Protein AF-A0A510J047-F1 (afdb_monomer)

Sequence (59 aa):
MESQTSVLKDEDRTRCEVWSRVMGYHRPVSFWNPGKQSEHKERRFFVTGSHSGTAQRHG

pLDDT: mean 83.59, std 16.22, range [40.97, 97.56]

Structure (mmCIF, N/CA/C/O backbone):
data_AF-A0A510J047-F1
#
_entry.id   AF-A0A510J047-F1
#
loop_
_atom_site.group_PDB
_atom_site.id
_atom_site.type_symbol
_atom_site.label_atom_id
_atom_site.label_alt_id
_atom_site.label_comp_id
_atom_site.label_asym_id
_atom_site.label_entity_id
_atom_site.label_seq_id
_atom_site.pdbx_PDB_ins_code
_atom_site.Cartn_x
_atom_site.Cartn_y
_atom_site.Cartn_z
_atom_site.occupancy
_atom_site.B_iso_or_equiv
_atom_site.auth_seq_id
_atom_site.auth_comp_id
_atom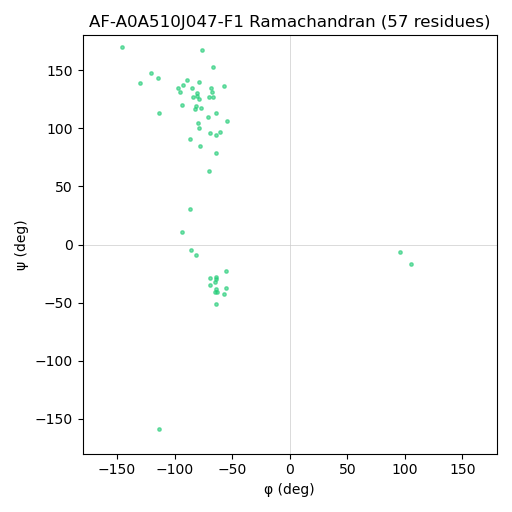_site.auth_asym_id
_atom_site.auth_atom_id
_atom_site.pdbx_PDB_model_num
ATOM 1 N N . MET A 1 1 ? -25.688 -28.572 9.851 1.00 50.38 1 MET A N 1
ATOM 2 C CA . MET A 1 1 ? -25.001 -27.552 10.669 1.00 50.38 1 MET A CA 1
ATOM 3 C C . MET A 1 1 ? -25.177 -26.234 9.949 1.00 50.38 1 MET A C 1
ATOM 5 O O . MET A 1 1 ? -24.531 -26.023 8.934 1.00 50.38 1 MET A O 1
ATOM 9 N N . GLU A 1 2 ? -26.132 -25.421 10.386 1.00 58.94 2 GLU A N 1
ATOM 10 C CA . GLU A 1 2 ? -26.360 -24.097 9.807 1.00 58.94 2 GLU A CA 1
ATOM 11 C C . GLU A 1 2 ? -25.363 -23.120 10.428 1.00 58.94 2 GLU A C 1
ATOM 13 O O . GLU A 1 2 ? -25.306 -22.954 11.646 1.00 58.94 2 GLU A O 1
ATOM 18 N N . SER A 1 3 ? -24.517 -22.527 9.593 1.00 64.44 3 SER A N 1
ATOM 19 C CA . SER A 1 3 ? -23.540 -21.530 10.012 1.00 64.44 3 SER A CA 1
ATOM 20 C C . SER A 1 3 ? -24.250 -20.185 10.170 1.00 64.44 3 SER A C 1
ATOM 22 O O . SER A 1 3 ? -24.580 -19.540 9.179 1.00 64.44 3 SER A O 1
ATOM 24 N N . GLN A 1 4 ? -24.503 -19.753 11.407 1.00 73.44 4 GLN A N 1
ATOM 25 C CA . GLN A 1 4 ? -24.970 -18.391 11.674 1.00 73.44 4 GLN A CA 1
ATOM 26 C C . GLN A 1 4 ? -23.887 -17.381 11.266 1.00 73.44 4 GLN A C 1
ATOM 28 O O . GLN A 1 4 ? -22.828 -17.302 11.884 1.00 73.44 4 GLN A O 1
ATOM 33 N N . THR A 1 5 ? -24.155 -16.582 10.235 1.00 71.31 5 THR A N 1
ATOM 34 C CA . THR A 1 5 ? -23.350 -15.405 9.884 1.00 71.31 5 THR A CA 1
ATOM 35 C C . THR A 1 5 ? -23.710 -14.243 10.803 1.00 71.31 5 THR A C 1
ATOM 37 O O . THR A 1 5 ? -24.715 -13.564 10.595 1.00 71.31 5 THR A O 1
ATOM 40 N N . SER A 1 6 ? -22.892 -13.997 11.827 1.00 80.31 6 SER A N 1
ATOM 41 C CA . SER A 1 6 ? -22.998 -12.796 12.657 1.00 80.31 6 SER A CA 1
ATOM 42 C C . SER A 1 6 ? -22.550 -11.567 11.857 1.00 80.31 6 SER A C 1
ATOM 44 O O . SER A 1 6 ? -21.364 -11.413 11.560 1.00 80.31 6 SER A O 1
ATOM 46 N N . VAL A 1 7 ? -23.488 -10.692 11.495 1.00 85.88 7 VAL A N 1
ATOM 47 C CA . VAL A 1 7 ? -23.190 -9.424 10.812 1.00 85.88 7 VAL A CA 1
ATOM 48 C C . VAL A 1 7 ? -22.788 -8.375 11.854 1.00 85.88 7 VAL A C 1
ATOM 50 O O . VAL A 1 7 ? -23.597 -8.016 12.706 1.00 85.88 7 VAL A O 1
ATOM 53 N N . LEU A 1 8 ? -21.548 -7.875 11.792 1.00 88.50 8 LEU A N 1
ATOM 54 C CA . LEU A 1 8 ? -21.076 -6.771 12.642 1.00 88.50 8 LEU A CA 1
ATOM 55 C C . LEU A 1 8 ? -21.582 -5.421 12.113 1.00 88.50 8 LEU A C 1
ATOM 57 O O . LEU A 1 8 ? -21.534 -5.187 10.897 1.00 88.50 8 LEU A O 1
ATOM 61 N N . LYS A 1 9 ? -21.981 -4.527 13.028 1.00 89.62 9 LYS A N 1
ATOM 62 C CA . LYS A 1 9 ? -22.259 -3.109 12.738 1.00 89.62 9 LYS A CA 1
ATOM 63 C C . LYS A 1 9 ? -20.967 -2.396 12.341 1.00 89.62 9 LYS A C 1
ATOM 65 O O . LYS A 1 9 ? -19.894 -2.805 12.771 1.00 89.62 9 LYS A O 1
ATOM 70 N N . ASP A 1 10 ? -21.055 -1.338 11.538 1.00 89.25 10 ASP A N 1
ATOM 71 C CA . ASP A 1 10 ? -19.862 -0.641 11.031 1.00 89.25 10 ASP A CA 1
ATOM 72 C C . ASP A 1 10 ? -19.029 0.028 12.131 1.00 89.25 10 ASP A C 1
ATOM 74 O O . ASP A 1 10 ? -17.806 0.053 12.034 1.00 89.25 10 ASP A O 1
ATOM 78 N N . GLU A 1 11 ? -19.674 0.503 13.196 1.00 92.56 11 GLU A N 1
ATOM 79 C CA . GLU A 1 11 ? -19.024 1.142 14.350 1.00 92.56 11 GLU A CA 1
ATOM 80 C C . GLU A 1 11 ? -18.112 0.174 15.120 1.00 92.56 11 GLU A C 1
ATOM 82 O O . GLU A 1 11 ? -17.090 0.577 15.669 1.00 92.56 11 GLU A O 1
ATOM 87 N N . ASP A 1 12 ? -18.455 -1.116 15.105 1.00 91.75 12 ASP A N 1
ATOM 88 C CA . ASP A 1 12 ? -17.706 -2.179 15.777 1.00 91.75 12 ASP A CA 1
ATOM 89 C C . ASP A 1 12 ? -16.559 -2.728 14.901 1.00 91.75 12 ASP A C 1
ATOM 91 O O . ASP A 1 12 ? -15.789 -3.592 15.332 1.00 91.75 12 ASP A O 1
ATOM 95 N N . ARG A 1 13 ? -16.433 -2.274 13.643 1.00 90.94 13 ARG A N 1
ATOM 96 C CA . ARG A 1 13 ? -15.417 -2.779 12.708 1.00 90.94 13 ARG A CA 1
ATOM 97 C C . ARG A 1 13 ? -14.089 -2.061 12.897 1.00 90.94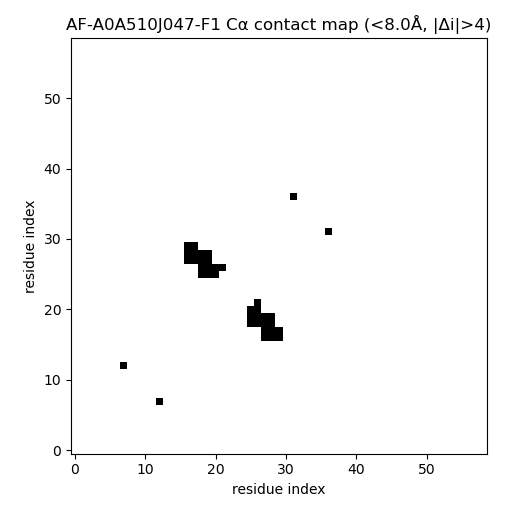 13 ARG A C 1
ATOM 99 O O . ARG A 1 13 ? -13.997 -0.839 12.904 1.00 90.94 13 ARG A O 1
ATOM 106 N N . THR A 1 14 ? -13.014 -2.844 12.926 1.00 92.62 14 THR A N 1
ATOM 107 C CA . THR A 1 14 ? -11.646 -2.320 12.831 1.00 92.62 14 THR A CA 1
ATOM 108 C C . THR A 1 14 ? -11.185 -2.324 11.377 1.00 92.62 14 THR A C 1
ATOM 110 O O . THR A 1 14 ? -11.390 -3.300 10.653 1.00 92.62 14 THR A O 1
ATOM 113 N N . ARG A 1 15 ? -10.525 -1.245 10.941 1.00 91.06 15 ARG A N 1
ATOM 114 C CA . ARG A 1 15 ? -9.948 -1.169 9.594 1.00 91.06 15 ARG A CA 1
ATOM 115 C C . ARG A 1 15 ? -8.807 -2.177 9.445 1.00 91.06 15 ARG A C 1
ATOM 117 O O . ARG A 1 15 ? -7.839 -2.143 10.199 1.00 91.06 15 ARG A O 1
ATOM 124 N N . CYS A 1 16 ? -8.881 -3.013 8.414 1.00 94.31 16 CYS A N 1
ATOM 125 C CA . CYS A 1 16 ? -7.770 -3.872 8.024 1.00 94.31 16 CYS A CA 1
ATOM 126 C C . CYS A 1 16 ? -6.754 -3.082 7.188 1.00 94.31 16 CYS A C 1
ATOM 128 O O . CYS A 1 16 ? -7.112 -2.465 6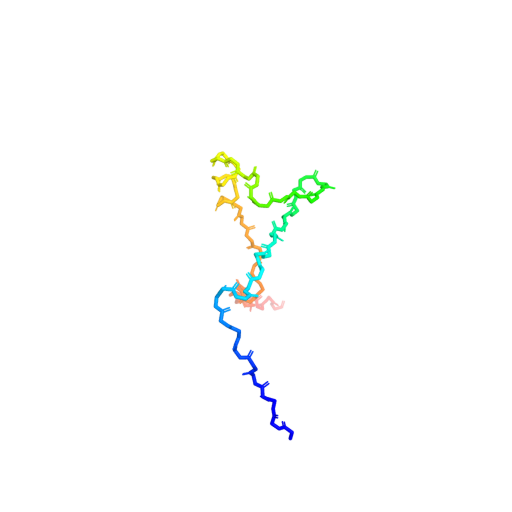.181 1.00 94.31 16 CYS A O 1
ATOM 130 N N . GLU A 1 17 ? -5.483 -3.126 7.582 1.00 95.56 17 GLU A N 1
ATOM 131 C CA . GLU A 1 17 ? -4.400 -2.597 6.756 1.00 95.56 17 GLU A CA 1
ATOM 132 C C . GLU A 1 17 ? -4.062 -3.606 5.653 1.00 95.56 17 GLU A C 1
ATOM 134 O O . GLU A 1 17 ? -3.756 -4.767 5.925 1.00 95.56 17 GLU A O 1
ATOM 139 N N . VAL A 1 18 ? -4.101 -3.160 4.398 1.00 95.69 18 VAL A N 1
ATOM 140 C CA . VAL A 1 18 ? -3.776 -4.002 3.241 1.00 95.69 18 VAL A CA 1
ATOM 141 C C . VAL A 1 18 ? -2.316 -3.792 2.873 1.00 95.69 18 VAL A C 1
ATOM 143 O O . VAL A 1 18 ? -1.864 -2.660 2.715 1.00 95.69 18 VAL A O 1
ATOM 146 N N . TRP A 1 19 ? -1.576 -4.883 2.696 1.00 96.12 19 TRP A N 1
ATOM 147 C CA . TRP A 1 19 ? -0.160 -4.856 2.338 1.00 96.12 19 TRP A CA 1
ATOM 148 C C . TRP A 1 19 ? 0.056 -5.440 0.947 1.00 96.12 19 TRP A C 1
ATOM 150 O O . TRP A 1 19 ? -0.591 -6.403 0.546 1.00 96.12 19 TRP A O 1
ATOM 160 N N . SER A 1 20 ? 0.995 -4.851 0.210 1.00 93.75 20 SER A N 1
ATOM 161 C CA . SER A 1 20 ? 1.346 -5.258 -1.152 1.00 93.75 20 SER A CA 1
ATOM 162 C C . SER A 1 20 ? 2.812 -5.656 -1.242 1.00 93.75 20 SER A C 1
ATOM 164 O O . SER A 1 20 ? 3.660 -5.083 -0.552 1.00 93.75 20 SER A O 1
ATOM 166 N N . ARG A 1 21 ? 3.129 -6.622 -2.110 1.00 92.62 21 ARG A N 1
ATOM 167 C CA . ARG A 1 21 ? 4.515 -6.975 -2.426 1.00 92.62 21 ARG A CA 1
ATOM 168 C C . ARG A 1 21 ? 5.056 -6.049 -3.512 1.00 92.62 21 ARG A C 1
ATOM 170 O O . ARG A 1 21 ? 4.462 -5.903 -4.582 1.00 92.62 21 ARG A O 1
ATOM 177 N N . VAL A 1 22 ? 6.202 -5.441 -3.234 1.00 87.69 22 VAL A N 1
ATOM 178 C CA . VAL A 1 22 ? 6.976 -4.645 -4.194 1.00 87.69 22 VAL A CA 1
ATOM 179 C C . VAL A 1 22 ? 8.303 -5.352 -4.495 1.00 87.69 22 VAL A C 1
ATOM 181 O O . VAL A 1 22 ? 8.403 -6.567 -4.317 1.00 87.69 22 VAL A O 1
ATOM 184 N N . MET A 1 23 ? 9.314 -4.621 -4.975 1.00 87.94 23 MET A N 1
ATOM 185 C CA . MET A 1 23 ? 10.647 -5.146 -5.297 1.00 87.94 23 MET A CA 1
ATOM 186 C C . MET A 1 23 ? 11.372 -5.664 -4.038 1.00 87.94 23 MET A C 1
ATOM 188 O O . MET A 1 23 ? 12.216 -4.981 -3.472 1.00 87.94 23 MET A O 1
ATOM 192 N N . GLY A 1 24 ? 11.015 -6.865 -3.578 1.00 92.31 24 GLY A N 1
ATOM 193 C CA . GLY A 1 24 ? 11.696 -7.595 -2.504 1.00 92.31 24 GLY A CA 1
ATOM 194 C C . GLY A 1 24 ? 11.111 -7.457 -1.093 1.00 92.31 24 GLY A C 1
ATOM 195 O O . GLY A 1 24 ? 11.549 -8.185 -0.210 1.00 92.31 24 GLY A O 1
ATOM 196 N N . TYR A 1 25 ? 10.110 -6.602 -0.859 1.00 95.25 25 TYR A N 1
ATOM 197 C CA . TYR A 1 25 ? 9.517 -6.405 0.475 1.00 95.25 25 TYR A CA 1
ATOM 198 C C . TYR A 1 25 ? 8.010 -6.111 0.429 1.00 95.25 25 TYR A C 1
ATOM 200 O O . TYR A 1 25 ? 7.441 -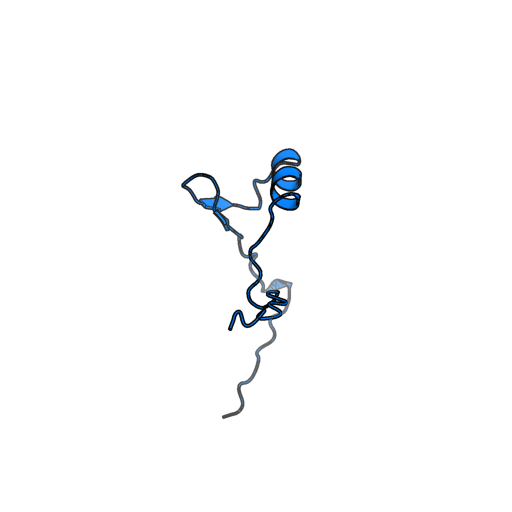5.882 -0.644 1.00 95.25 25 TYR A O 1
ATOM 208 N N . HIS A 1 26 ? 7.363 -6.129 1.598 1.00 95.88 26 HIS A N 1
ATOM 209 C CA . HIS A 1 26 ? 5.957 -5.759 1.760 1.00 95.88 26 HIS A CA 1
ATOM 210 C C . HIS A 1 26 ? 5.821 -4.307 2.214 1.00 95.88 26 HIS A C 1
ATOM 212 O O . HIS A 1 26 ? 6.516 -3.870 3.130 1.00 95.88 26 HIS A O 1
ATOM 218 N N . ARG A 1 27 ? 4.906 -3.565 1.586 1.00 93.75 27 ARG A N 1
ATOM 219 C CA . ARG A 1 27 ? 4.598 -2.171 1.924 1.00 93.75 27 ARG A CA 1
ATOM 220 C C . ARG A 1 27 ? 3.085 -1.981 2.093 1.00 93.75 27 ARG A C 1
ATOM 222 O O . ARG A 1 27 ? 2.342 -2.501 1.249 1.00 93.75 27 ARG A O 1
ATOM 229 N N . PRO A 1 28 ? 2.632 -1.206 3.099 1.00 96.44 28 PRO A N 1
ATOM 230 C CA . PRO A 1 28 ? 1.22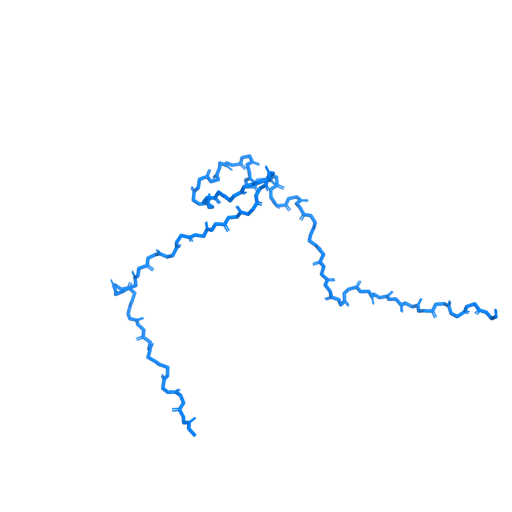5 -0.844 3.243 1.00 96.44 28 PRO A CA 1
ATOM 231 C C . PRO A 1 28 ? 0.701 -0.135 1.993 1.00 96.44 28 PRO A C 1
ATOM 233 O O . PRO A 1 28 ? 1.365 0.746 1.435 1.00 96.44 28 PRO A O 1
ATOM 236 N N . VAL A 1 29 ? -0.499 -0.505 1.555 1.00 95.81 29 VAL A N 1
ATOM 237 C CA . VAL A 1 29 ? -1.177 0.128 0.416 1.00 95.81 29 VAL A CA 1
ATOM 238 C C . VAL A 1 29 ? -1.606 1.553 0.762 1.00 95.81 29 VAL A C 1
ATOM 240 O O . VAL A 1 29 ? -1.582 2.425 -0.104 1.00 95.81 29 VAL A O 1
ATOM 243 N N . SER A 1 30 ? -1.883 1.838 2.038 1.00 95.50 30 SER A N 1
ATOM 244 C CA . SER A 1 30 ? -2.143 3.200 2.527 1.00 95.50 30 SER A CA 1
ATOM 245 C C . SER A 1 30 ? -1.019 4.196 2.208 1.00 95.50 30 SER A C 1
ATOM 247 O O . SER A 1 30 ? -1.266 5.396 2.138 1.00 95.50 30 SER A O 1
ATOM 249 N N . PHE A 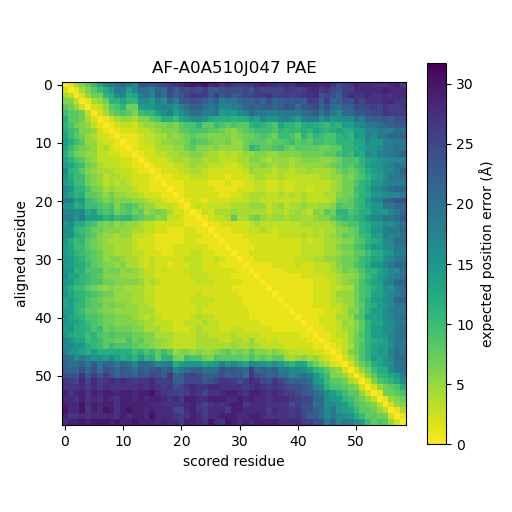1 31 ? 0.208 3.720 1.971 1.00 94.31 31 PHE A N 1
ATOM 250 C CA . PHE A 1 31 ? 1.382 4.555 1.698 1.00 94.31 31 PHE A CA 1
ATOM 251 C C . PHE A 1 31 ? 1.636 4.771 0.195 1.00 94.31 31 PHE A C 1
ATOM 253 O O . PHE A 1 31 ? 2.725 5.217 -0.190 1.00 94.31 31 PHE A O 1
ATOM 260 N N . TRP A 1 32 ? 0.700 4.400 -0.680 1.00 95.44 32 TRP A N 1
ATOM 261 C CA . TRP A 1 32 ? 0.846 4.569 -2.125 1.00 95.44 32 TRP A CA 1
ATOM 262 C C . TRP A 1 32 ? 0.613 6.020 -2.549 1.00 95.44 32 TRP A C 1
ATOM 264 O O . TRP A 1 32 ? -0.493 6.549 -2.450 1.00 95.44 32 TRP A O 1
ATOM 274 N N . ASN A 1 33 ? 1.649 6.643 -3.108 1.00 95.19 33 ASN A N 1
ATOM 275 C CA . ASN A 1 33 ? 1.525 7.937 -3.773 1.00 95.19 33 ASN A CA 1
ATOM 276 C C . ASN A 1 33 ? 0.883 7.785 -5.175 1.00 95.19 33 ASN A C 1
ATOM 278 O O . ASN A 1 33 ? 0.810 6.665 -5.696 1.00 95.19 33 ASN A O 1
ATOM 282 N N . PRO A 1 34 ? 0.453 8.883 -5.826 1.00 97.56 34 PRO A N 1
ATOM 283 C CA . PRO A 1 34 ? -0.189 8.816 -7.142 1.00 97.56 34 PRO A CA 1
ATOM 284 C C . PRO A 1 34 ? 0.640 8.089 -8.213 1.00 97.56 34 PRO A C 1
ATOM 286 O O . PRO A 1 34 ? 0.096 7.305 -8.987 1.00 97.56 34 PRO A O 1
ATOM 289 N N . GLY A 1 35 ? 1.966 8.263 -8.212 1.00 96.44 35 GLY A N 1
ATOM 290 C CA . GLY A 1 35 ? 2.855 7.567 -9.149 1.00 96.44 35 GLY A CA 1
ATOM 291 C C . GLY A 1 35 ? 2.835 6.045 -8.976 1.00 96.44 35 GLY A C 1
ATOM 292 O O . GLY A 1 35 ? 2.772 5.312 -9.959 1.00 96.44 35 GLY A O 1
ATOM 293 N N . LYS A 1 36 ? 2.817 5.551 -7.731 1.00 95.12 36 LYS A N 1
ATOM 294 C CA . LYS A 1 36 ? 2.704 4.113 -7.445 1.00 95.12 36 LYS A CA 1
ATOM 295 C C . LYS A 1 36 ? 1.339 3.545 -7.799 1.00 95.12 36 LYS A C 1
ATOM 297 O O . LYS A 1 36 ? 1.270 2.415 -8.269 1.00 95.12 36 LYS A O 1
ATOM 302 N N . GLN A 1 37 ? 0.276 4.326 -7.628 1.00 95.38 37 GLN A N 1
ATOM 303 C CA . GLN A 1 37 ? -1.055 3.929 -8.081 1.00 95.38 37 GLN A CA 1
ATOM 304 C C . GLN A 1 37 ? -1.109 3.804 -9.612 1.00 95.38 37 GLN A C 1
ATOM 306 O O . GLN A 1 37 ? -1.695 2.845 -10.107 1.00 95.38 37 GLN A O 1
ATOM 311 N N . SER A 1 38 ? -0.480 4.729 -10.353 1.00 97.06 38 SER A N 1
ATOM 312 C CA . SER A 1 38 ? -0.389 4.656 -11.822 1.00 97.06 38 SER A CA 1
ATOM 313 C C . SER A 1 38 ? 0.403 3.432 -12.277 1.00 97.06 38 SER A C 1
ATOM 315 O O . SER A 1 38 ? -0.114 2.618 -13.032 1.00 97.06 38 SER A O 1
ATOM 317 N N . GLU A 1 39 ? 1.609 3.239 -11.735 1.00 95.56 39 GLU A N 1
ATOM 318 C CA . GLU A 1 39 ? 2.459 2.085 -12.058 1.00 95.56 39 GLU A CA 1
ATOM 319 C C . GLU A 1 39 ? 1.749 0.754 -11.779 1.00 95.56 39 GLU A C 1
ATOM 321 O O . GLU A 1 39 ? 1.791 -0.159 -12.597 1.00 95.56 39 GLU A O 1
ATOM 326 N N . HIS A 1 40 ? 1.040 0.644 -10.650 1.00 94.00 40 HIS A N 1
ATOM 327 C CA . HIS A 1 40 ? 0.304 -0.574 -10.323 1.00 94.00 40 HIS A CA 1
ATOM 328 C C . HIS A 1 40 ? -0.833 -0.870 -11.312 1.00 94.00 40 HIS A C 1
ATOM 330 O O . HIS A 1 40 ? -1.040 -2.032 -11.652 1.00 94.00 40 HIS A O 1
ATOM 336 N N . LYS A 1 41 ? -1.552 0.157 -11.791 1.00 95.31 41 LYS A N 1
ATOM 337 C CA . LYS A 1 41 ? -2.627 0.001 -12.790 1.00 95.31 41 LYS A CA 1
ATOM 338 C C . LYS A 1 41 ? -2.114 -0.521 -14.132 1.00 95.31 41 LYS A C 1
ATOM 340 O O . LYS A 1 41 ? -2.858 -1.184 -14.843 1.00 95.31 41 LYS A O 1
ATOM 345 N N . GLU A 1 42 ? -0.859 -0.238 -14.463 1.00 96.75 42 GLU A N 1
ATOM 346 C CA . GLU A 1 42 ? -0.215 -0.692 -15.699 1.00 96.75 42 GLU A CA 1
ATOM 347 C C . GLU A 1 42 ? 0.312 -2.138 -15.606 1.00 96.75 42 GLU A C 1
ATOM 349 O O . GLU A 1 42 ? 0.709 -2.727 -16.616 1.00 96.75 42 GLU A O 1
ATOM 354 N N . ARG A 1 43 ? 0.302 -2.757 -14.414 1.00 93.69 43 ARG A N 1
ATOM 355 C CA . ARG A 1 43 ? 0.746 -4.146 -14.243 1.00 93.69 43 ARG A CA 1
ATOM 356 C C . ARG A 1 43 ? -0.209 -5.115 -14.928 1.00 93.69 43 ARG A C 1
ATOM 358 O O . ARG A 1 43 ? -1.421 -5.073 -14.739 1.00 93.69 43 ARG A O 1
ATOM 365 N N . ARG A 1 44 ? 0.360 -6.074 -15.659 1.00 94.12 44 ARG A N 1
ATOM 366 C CA . ARG A 1 44 ? -0.388 -7.195 -16.236 1.00 94.12 44 ARG A CA 1
ATOM 367 C C . ARG A 1 44 ? -0.340 -8.392 -15.296 1.00 94.12 44 ARG A C 1
ATOM 369 O O . ARG A 1 44 ? 0.738 -8.903 -14.996 1.00 94.12 44 ARG A O 1
ATOM 376 N N . PHE A 1 45 ? -1.510 -8.833 -14.845 1.00 91.12 45 PHE A N 1
ATOM 377 C CA . PHE A 1 45 ? -1.653 -10.024 -14.017 1.00 91.12 45 PHE A CA 1
ATOM 378 C C . PHE A 1 45 ? -1.840 -11.256 -14.890 1.00 91.12 45 PHE A C 1
ATOM 380 O O . PHE A 1 45 ? -2.535 -11.226 -15.905 1.00 91.12 45 PHE A O 1
ATOM 387 N N . PHE A 1 46 ? -1.234 -12.356 -14.465 1.00 92.00 46 PHE A N 1
ATOM 388 C CA . PHE A 1 46 ? -1.572 -13.653 -15.013 1.00 92.00 46 PHE A CA 1
ATOM 389 C C . PHE A 1 46 ? -2.976 -14.045 -14.541 1.00 92.00 46 PHE A C 1
ATOM 391 O O . PHE A 1 46 ? -3.248 -14.048 -13.341 1.00 92.00 46 PHE A O 1
ATOM 398 N N . VAL A 1 47 ? -3.853 -14.391 -15.480 1.00 90.06 47 VAL A N 1
ATOM 399 C CA . VAL A 1 47 ? -5.189 -14.923 -15.196 1.00 90.06 47 VAL A CA 1
ATOM 400 C C . VAL A 1 47 ? -5.223 -16.364 -15.686 1.00 90.06 47 VAL A C 1
ATOM 402 O O . VAL A 1 47 ? -5.128 -16.627 -16.886 1.00 90.06 47 VAL A O 1
ATOM 405 N N . THR A 1 48 ? -5.336 -17.309 -14.754 1.00 82.75 48 THR A N 1
ATOM 406 C CA . THR A 1 48 ? -5.534 -18.719 -15.103 1.00 82.75 48 THR A CA 1
ATOM 407 C C . THR A 1 48 ? -6.918 -18.896 -15.743 1.00 82.75 48 THR A C 1
ATOM 409 O O . THR A 1 48 ? -7.899 -18.356 -15.239 1.00 82.75 48 THR A O 1
ATOM 412 N N . GLY A 1 49 ? -6.998 -19.589 -16.885 1.00 75.06 49 GLY A N 1
ATOM 413 C CA . GLY A 1 49 ? -8.245 -19.804 -17.641 1.00 75.06 49 GLY A CA 1
ATOM 414 C C . GLY A 1 49 ? -8.406 -18.985 -18.931 1.00 75.06 49 GLY A C 1
ATOM 415 O O . GLY A 1 49 ? -9.167 -19.395 -19.798 1.00 75.06 49 GLY A O 1
ATOM 416 N N . SER A 1 50 ? -7.629 -17.915 -19.142 1.00 61.59 50 SER A N 1
ATOM 417 C CA . SER A 1 50 ? -7.599 -17.173 -20.423 1.00 61.59 50 SER A CA 1
ATOM 418 C C . SER A 1 50 ? -6.619 -17.764 -21.444 1.00 61.59 50 SER A C 1
ATOM 420 O O . SER A 1 50 ? -6.057 -17.048 -22.269 1.00 61.59 50 SER A O 1
ATOM 422 N N . HIS A 1 51 ? -6.394 -19.078 -21.404 1.00 55.84 51 HIS A N 1
ATOM 423 C CA . HIS A 1 51 ? -5.831 -19.775 -22.554 1.00 55.84 51 HIS A CA 1
ATOM 424 C C . HIS A 1 51 ? -6.999 -20.169 -23.457 1.00 55.84 51 HIS A C 1
ATOM 426 O O . HIS A 1 51 ? -7.541 -21.265 -23.333 1.00 55.84 51 HIS A O 1
ATOM 432 N N . SER A 1 52 ? -7.359 -19.311 -24.415 1.00 60.00 52 SER A N 1
ATOM 433 C CA . SER A 1 52 ? -8.007 -19.767 -25.652 1.00 60.00 52 SER A CA 1
ATOM 434 C C . SER A 1 52 ? -6.968 -20.536 -26.479 1.00 60.00 52 SER A C 1
ATOM 436 O O . SER A 1 5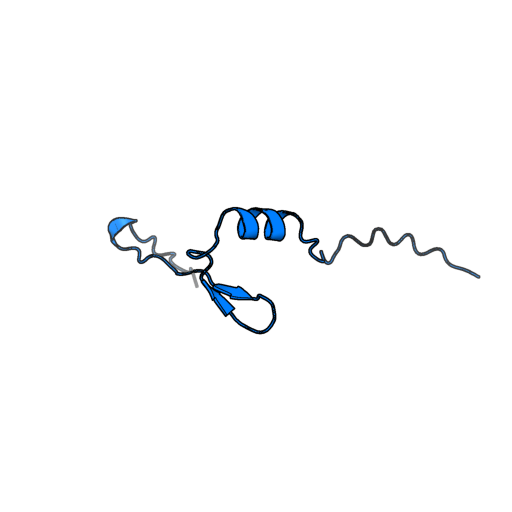2 ? -6.520 -20.099 -27.538 1.00 60.00 52 SER A O 1
ATOM 438 N N . GLY A 1 53 ? -6.493 -21.649 -25.924 1.00 54.34 53 GLY A N 1
ATOM 439 C CA . GLY A 1 53 ? -5.604 -22.582 -26.583 1.00 54.34 53 GLY A CA 1
ATOM 440 C C . GLY A 1 53 ? -6.428 -23.428 -27.533 1.00 54.34 53 GLY A C 1
ATOM 441 O O . GLY A 1 53 ? -6.846 -24.528 -27.184 1.00 54.34 53 GLY A O 1
ATOM 442 N N . THR A 1 54 ? -6.658 -22.921 -28.740 1.00 55.44 54 THR A N 1
ATOM 443 C CA . THR A 1 54 ? -6.926 -23.784 -29.888 1.00 55.44 54 THR A CA 1
ATOM 444 C C . THR A 1 54 ? -5.678 -24.645 -30.048 1.00 55.44 54 THR A C 1
ATOM 446 O O . THR A 1 54 ? -4.659 -24.192 -30.565 1.00 55.44 54 THR A O 1
ATOM 449 N N . ALA A 1 55 ? -5.711 -25.857 -29.498 1.00 57.69 55 ALA A N 1
ATOM 450 C CA . ALA A 1 55 ? -4.662 -26.842 -29.675 1.00 57.69 55 ALA A CA 1
ATOM 451 C C . ALA A 1 55 ? -4.624 -27.219 -31.160 1.00 5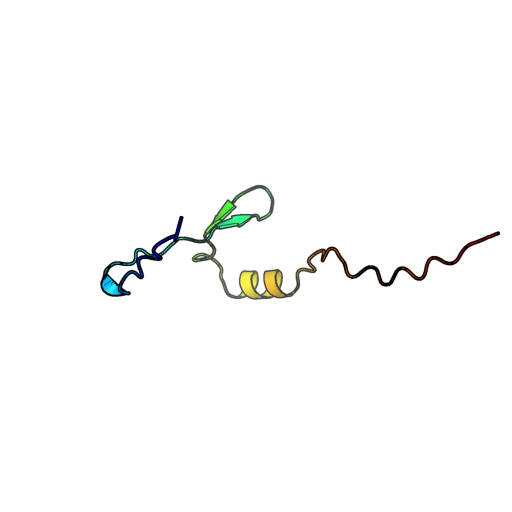7.69 55 ALA A C 1
ATOM 453 O O . ALA A 1 55 ? -5.391 -28.063 -31.625 1.00 57.69 55 ALA A O 1
ATOM 454 N N . GLN A 1 56 ? -3.757 -26.559 -31.924 1.00 59.44 56 GLN A N 1
ATOM 455 C CA . GLN A 1 56 ? -3.433 -26.980 -33.274 1.00 59.44 56 GLN A CA 1
ATOM 456 C C . GLN A 1 56 ? -2.632 -28.279 -33.147 1.00 59.44 56 GLN A C 1
ATOM 458 O O . GLN A 1 56 ? -1.436 -28.275 -32.861 1.00 59.44 56 GLN A O 1
ATOM 463 N N . ARG A 1 57 ? -3.338 -29.408 -33.278 1.00 53.88 57 ARG A N 1
ATOM 464 C CA . ARG A 1 57 ? -2.752 -30.730 -33.505 1.00 53.88 57 ARG A CA 1
ATOM 465 C C . ARG A 1 57 ? -1.860 -30.634 -34.745 1.00 53.88 57 ARG A C 1
ATOM 467 O O . ARG A 1 57 ? -2.376 -30.545 -35.855 1.00 53.88 57 ARG A O 1
ATOM 474 N N . HIS A 1 58 ? -0.546 -30.638 -34.553 1.00 46.00 58 HIS A N 1
ATOM 475 C CA . HIS A 1 58 ? 0.378 -31.054 -35.600 1.00 46.00 58 HIS A CA 1
ATOM 476 C C . HIS A 1 58 ? 0.416 -32.585 -35.605 1.00 46.00 58 HIS A C 1
ATOM 478 O O . HIS A 1 58 ? 0.453 -33.200 -34.537 1.00 46.00 58 HIS A O 1
ATOM 484 N N . GLY A 1 59 ? 0.257 -33.146 -36.806 1.00 40.97 59 GLY A N 1
ATOM 485 C CA . GLY A 1 59 ? 0.175 -34.582 -37.073 1.00 40.97 59 GLY A CA 1
ATOM 486 C C . GLY A 1 59 ? 1.483 -35.332 -36.903 1.00 40.97 59 GLY A C 1
ATOM 487 O O . GLY A 1 59 ? 2.536 -34.677 -36.742 1.00 40.97 59 GLY A O 1
#

Radius of gyration: 20.73 Å; Cα contacts (8 Å, |Δi|>4): 19; chains: 1; bounding box: 38×43×53 Å

Secondary structure (DSSP, 8-state):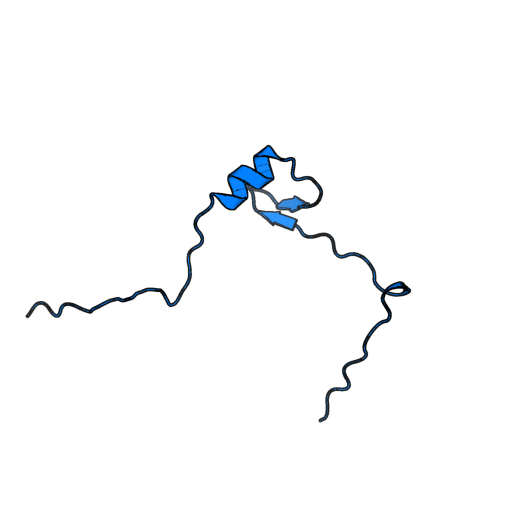
------PPPGGGPPPPPPEEE-SSSEEEGGG--HHHHHHHHTPPPP-TT----------

Solvent-accessible surface area (backbone atoms only — not comparable to full-atom values): 4355 Å² total; per-residue (Å²): 136,84,80,83,81,82,81,78,57,75,90,80,57,79,86,80,86,54,70,41,81,57,100,86,49,76,44,57,53,90,73,57,51,74,68,55,53,52,56,57,70,72,57,84,76,90,63,91,80,76,70,88,68,78,78,78,81,78,131

Mean predicted aligned error: 10.63 Å

Foldseek 3Di:
DDDDDDDDDPVPDDDDFDWDDDDPDIDTPVPDDPVNVVVVVPDDDDDPPPPPPPPPDDD